Protein AF-A0A3L8DK26-F1 (afdb_monomer)

Structure (mmCIF, N/CA/C/O backbone):
data_AF-A0A3L8DK26-F1
#
_entry.id   AF-A0A3L8DK26-F1
#
loop_
_atom_site.group_PDB
_atom_site.id
_atom_site.type_symbol
_atom_site.label_atom_id
_atom_site.label_alt_id
_atom_site.label_comp_id
_atom_site.label_asym_id
_atom_site.label_entity_id
_atom_site.label_seq_id
_atom_site.pdbx_PDB_ins_code
_atom_site.Cartn_x
_atom_site.Cartn_y
_atom_site.Cartn_z
_atom_site.occupancy
_atom_site.B_iso_or_equiv
_atom_site.auth_seq_id
_atom_site.auth_comp_id
_atom_site.auth_asym_id
_atom_site.auth_atom_id
_atom_site.pdbx_PDB_model_num
ATOM 1 N N . MET A 1 1 ? 35.609 10.419 -62.420 1.00 62.25 1 MET A N 1
ATOM 2 C CA . MET A 1 1 ? 34.931 11.019 -61.243 1.00 62.25 1 MET A CA 1
ATOM 3 C C . MET A 1 1 ? 33.792 10.141 -60.716 1.00 62.25 1 MET A C 1
ATOM 5 O O . MET A 1 1 ? 33.768 9.906 -59.517 1.00 62.25 1 MET A O 1
ATOM 9 N N . ALA A 1 2 ? 32.944 9.580 -61.591 1.00 70.06 2 ALA A N 1
ATOM 10 C CA . ALA A 1 2 ? 31.776 8.760 -61.231 1.00 70.06 2 ALA A CA 1
ATOM 11 C C . ALA A 1 2 ? 32.066 7.472 -60.424 1.00 70.06 2 ALA A C 1
ATOM 13 O O . ALA A 1 2 ? 31.313 7.139 -59.517 1.00 70.06 2 ALA A O 1
ATOM 14 N N . HIS A 1 3 ? 33.178 6.778 -60.695 1.00 78.75 3 HIS A N 1
ATOM 15 C CA . HIS A 1 3 ? 33.545 5.558 -59.964 1.00 78.75 3 HIS A CA 1
ATOM 16 C C . HIS A 1 3 ? 33.789 5.839 -58.471 1.00 78.75 3 HIS A C 1
ATOM 18 O O . HIS A 1 3 ? 33.221 5.200 -57.600 1.00 78.75 3 HIS A O 1
ATOM 24 N N . ARG A 1 4 ? 34.572 6.868 -58.128 1.00 82.88 4 ARG A N 1
ATOM 25 C CA . ARG A 1 4 ? 34.850 7.195 -56.718 1.00 82.88 4 ARG A CA 1
ATOM 26 C C . ARG A 1 4 ? 33.574 7.551 -55.946 1.00 82.88 4 ARG A C 1
ATOM 28 O O . ARG A 1 4 ? 33.441 7.177 -54.789 1.00 82.88 4 ARG A O 1
ATOM 35 N N . THR A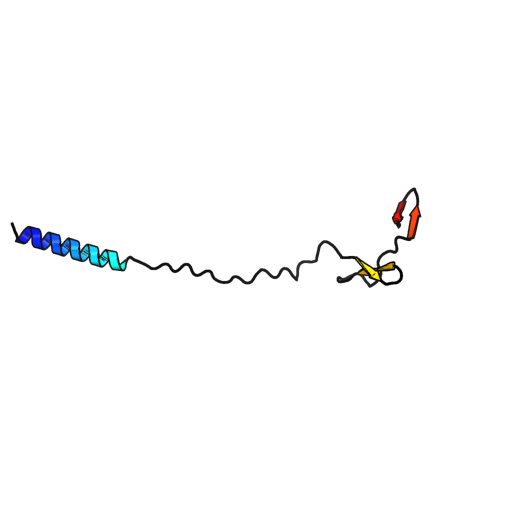 1 5 ? 32.631 8.232 -56.591 1.00 86.06 5 THR A N 1
ATOM 36 C CA . THR A 1 5 ? 31.337 8.573 -55.988 1.00 86.06 5 THR A CA 1
ATOM 37 C C . THR A 1 5 ? 30.431 7.356 -55.808 1.00 86.06 5 THR A C 1
ATOM 39 O O . THR A 1 5 ? 29.772 7.270 -54.779 1.00 86.06 5 THR A O 1
ATOM 42 N N . THR A 1 6 ? 30.433 6.378 -56.722 1.00 87.31 6 THR A N 1
ATOM 43 C CA . THR A 1 6 ? 29.631 5.152 -56.552 1.00 87.31 6 THR A CA 1
ATOM 44 C C . THR A 1 6 ? 30.119 4.298 -55.386 1.00 87.31 6 THR A C 1
ATOM 46 O O . THR A 1 6 ? 29.294 3.804 -54.629 1.00 87.31 6 THR A O 1
ATOM 49 N N . TRP A 1 7 ? 31.436 4.189 -55.175 1.00 88.62 7 TRP A N 1
ATOM 50 C CA . TRP A 1 7 ? 32.000 3.462 -54.027 1.00 88.62 7 TRP A CA 1
ATOM 51 C C . TRP A 1 7 ? 31.684 4.125 -52.680 1.00 88.62 7 TRP A C 1
ATOM 53 O O . TRP A 1 7 ? 31.423 3.444 -51.696 1.00 88.62 7 TRP A O 1
ATOM 63 N N . LEU A 1 8 ? 31.667 5.457 -52.625 1.00 91.38 8 LEU A N 1
ATOM 64 C CA . LEU A 1 8 ? 31.288 6.174 -51.405 1.00 91.38 8 LEU A CA 1
ATOM 65 C C . LEU A 1 8 ? 29.803 5.982 -51.071 1.00 91.38 8 LEU A C 1
ATOM 67 O O . LEU A 1 8 ? 29.453 5.809 -49.906 1.00 91.38 8 LEU A O 1
ATOM 71 N N . ILE A 1 9 ? 28.941 5.965 -52.091 1.00 93.31 9 ILE A N 1
ATOM 72 C CA . ILE A 1 9 ? 27.499 5.750 -51.927 1.00 93.31 9 ILE A CA 1
ATOM 73 C C . ILE A 1 9 ? 27.209 4.324 -51.452 1.00 93.31 9 ILE A C 1
ATOM 75 O O . ILE A 1 9 ? 26.411 4.148 -50.535 1.00 93.31 9 ILE A O 1
ATOM 79 N N . THR A 1 10 ? 27.867 3.309 -52.020 1.00 92.25 10 THR A N 1
ATOM 80 C CA . THR A 1 10 ? 27.669 1.916 -51.589 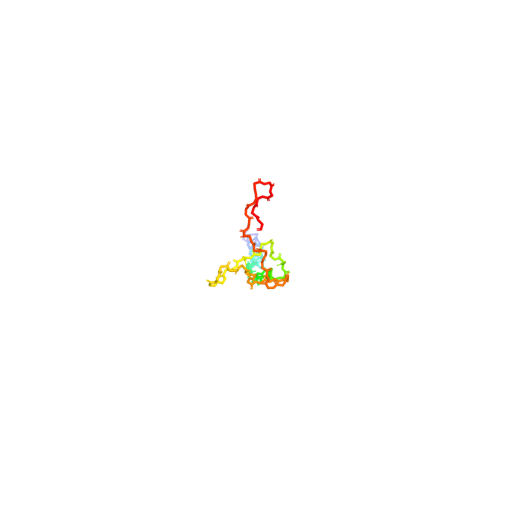1.00 92.25 10 THR A CA 1
ATOM 81 C C . THR A 1 10 ? 28.126 1.702 -50.151 1.00 92.25 10 THR A C 1
ATOM 83 O O . THR A 1 10 ? 27.397 1.090 -49.376 1.00 92.25 10 THR A O 1
ATOM 86 N N . ILE A 1 11 ? 29.269 2.271 -49.756 1.00 94.31 11 ILE A N 1
ATOM 87 C CA . ILE A 1 11 ? 29.748 2.214 -48.368 1.00 94.31 11 ILE A CA 1
ATOM 88 C C . ILE A 1 11 ? 28.740 2.890 -47.429 1.00 94.31 11 ILE A C 1
ATOM 90 O O . ILE A 1 11 ? 28.323 2.284 -46.443 1.00 94.31 11 ILE A O 1
ATOM 94 N N . ALA A 1 12 ? 28.280 4.099 -47.756 1.00 93.69 12 ALA A N 1
ATOM 95 C CA . ALA A 1 12 ? 27.294 4.811 -46.944 1.00 93.69 12 ALA A CA 1
ATOM 96 C C . ALA A 1 12 ? 25.975 4.028 -46.795 1.00 93.69 12 ALA A C 1
ATOM 98 O O . ALA A 1 12 ? 25.438 3.938 -45.693 1.00 93.69 12 ALA A O 1
ATOM 99 N N . LEU A 1 13 ? 25.491 3.404 -47.874 1.00 94.00 13 LEU A N 1
ATOM 100 C CA . LEU A 1 13 ? 24.301 2.547 -47.860 1.00 94.00 13 LEU A CA 1
ATOM 101 C C . LEU A 1 13 ? 24.486 1.321 -46.967 1.00 94.00 13 LEU A C 1
ATOM 103 O O . LEU A 1 13 ? 23.602 1.018 -46.172 1.00 94.00 13 LEU A O 1
ATOM 107 N N . THR A 1 14 ? 25.631 0.642 -47.050 1.00 92.81 14 THR A N 1
ATOM 108 C CA . THR A 1 14 ? 25.905 -0.524 -46.194 1.00 92.81 14 THR A CA 1
ATOM 109 C C . THR A 1 14 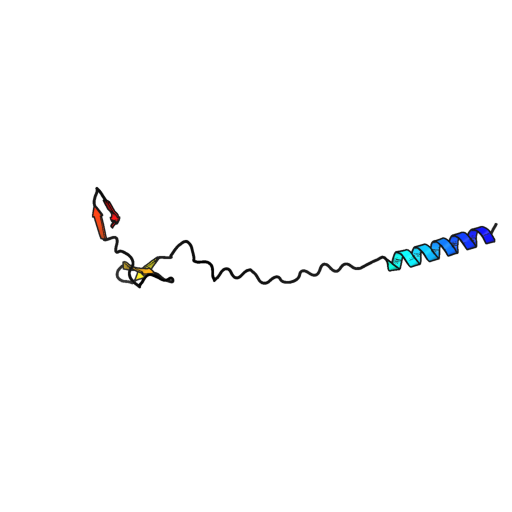? 25.970 -0.155 -44.715 1.00 92.81 14 THR A C 1
ATOM 111 O O . THR A 1 14 ? 25.399 -0.863 -43.890 1.00 92.81 14 THR A O 1
ATOM 114 N N . PHE A 1 15 ? 26.582 0.982 -44.374 1.00 92.88 15 PHE A N 1
ATOM 115 C CA . PHE A 1 15 ? 26.613 1.482 -42.999 1.00 92.88 15 PHE A CA 1
ATOM 116 C C . PHE A 1 15 ? 25.226 1.877 -42.492 1.00 92.88 15 PHE A C 1
ATOM 118 O O . PHE A 1 15 ? 24.882 1.539 -41.363 1.00 92.88 15 PHE A O 1
ATOM 125 N N . ALA A 1 16 ? 24.410 2.539 -43.316 1.00 92.38 16 ALA A N 1
ATOM 126 C CA . ALA A 1 16 ? 23.039 2.892 -42.950 1.00 92.38 16 ALA A CA 1
ATOM 127 C C . ALA A 1 16 ? 22.175 1.645 -42.693 1.00 92.38 16 ALA A C 1
ATOM 129 O O . ALA A 1 16 ? 21.397 1.609 -41.741 1.00 92.38 16 ALA A O 1
ATOM 130 N N . LEU A 1 17 ? 22.354 0.600 -43.504 1.00 90.94 17 LEU A N 1
ATOM 131 C CA . LEU A 1 17 ? 21.633 -0.665 -43.364 1.00 90.94 17 LEU A CA 1
ATOM 132 C C . LEU A 1 17 ? 22.071 -1.434 -42.112 1.00 90.94 17 LEU A C 1
ATOM 134 O O . LEU A 1 17 ? 21.240 -2.010 -41.419 1.00 90.94 17 LEU A O 1
ATOM 138 N N . LEU A 1 18 ? 23.362 -1.386 -41.780 1.00 90.12 18 LEU A N 1
ATOM 139 C CA . LEU A 1 18 ? 23.902 -1.980 -40.558 1.00 90.12 18 LEU A CA 1
ATOM 140 C C . LEU A 1 18 ? 23.443 -1.220 -39.304 1.00 90.12 18 LEU A C 1
ATOM 142 O O . LEU A 1 18 ? 23.164 -1.835 -38.280 1.00 90.12 18 LEU A O 1
ATOM 146 N N . PHE A 1 19 ? 23.293 0.102 -39.396 1.00 87.94 19 PHE A N 1
ATOM 147 C CA . PHE A 1 19 ? 22.780 0.935 -38.309 1.00 87.94 19 PHE A CA 1
ATOM 148 C C . PHE A 1 19 ? 21.297 0.668 -38.012 1.00 87.94 19 PHE A C 1
ATOM 150 O O . PHE A 1 19 ? 20.895 0.681 -36.853 1.00 87.94 19 PHE A O 1
ATOM 157 N N . LEU A 1 20 ? 20.494 0.354 -39.035 1.00 86.44 20 LEU A N 1
ATOM 158 C CA . LEU A 1 20 ? 19.090 -0.043 -38.865 1.00 86.44 20 LEU A CA 1
ATOM 159 C C . LEU A 1 20 ? 18.929 -1.349 -38.069 1.00 86.44 20 LEU A C 1
ATOM 161 O O . LEU A 1 20 ? 17.969 -1.479 -37.319 1.00 86.44 20 LEU A O 1
ATOM 165 N N . VAL A 1 21 ? 19.872 -2.291 -38.187 1.00 84.62 21 VAL A N 1
ATOM 166 C CA . VAL A 1 21 ? 19.857 -3.557 -37.422 1.00 84.62 21 VAL A CA 1
ATOM 167 C C . VAL A 1 21 ? 20.108 -3.329 -35.926 1.00 84.62 21 VAL A C 1
ATOM 169 O O . VAL A 1 21 ? 19.711 -4.148 -35.106 1.00 84.62 21 VAL A O 1
ATOM 172 N N . LEU A 1 22 ? 20.742 -2.213 -35.557 1.00 82.19 22 LEU A N 1
ATOM 173 C CA . LEU A 1 22 ? 21.022 -1.859 -34.162 1.00 82.19 22 LEU A CA 1
ATOM 174 C C . LEU A 1 22 ? 19.837 -1.181 -33.457 1.00 82.19 22 LEU A C 1
ATOM 176 O O . LEU A 1 22 ? 19.946 -0.855 -32.275 1.00 82.19 22 LEU A O 1
ATOM 180 N N . ILE A 1 23 ? 18.726 -0.943 -34.159 1.00 83.50 23 ILE A N 1
ATOM 181 C CA . ILE A 1 23 ? 17.510 -0.406 -33.550 1.00 83.50 23 ILE A CA 1
ATOM 182 C C . ILE A 1 23 ? 16.805 -1.552 -32.817 1.00 83.50 23 ILE A C 1
ATOM 184 O O . ILE A 1 23 ? 16.051 -2.316 -33.413 1.00 83.50 23 ILE A O 1
ATOM 188 N N . ASP A 1 24 ? 17.079 -1.672 -31.522 1.00 75.62 24 ASP A N 1
ATOM 189 C CA . ASP A 1 24 ? 16.368 -2.573 -30.618 1.00 75.62 24 ASP A CA 1
ATOM 190 C C . ASP A 1 24 ? 15.132 -1.856 -30.053 1.00 75.62 24 ASP A C 1
ATOM 192 O O . ASP A 1 24 ? 15.242 -0.819 -29.387 1.00 75.62 24 ASP A O 1
ATOM 196 N N . GLU A 1 25 ? 13.938 -2.383 -30.332 1.00 72.56 25 GLU A N 1
ATOM 197 C CA . GLU A 1 25 ? 12.714 -1.932 -29.667 1.00 72.56 25 GLU A CA 1
ATOM 198 C C . GLU A 1 25 ? 12.697 -2.475 -28.235 1.00 72.56 25 GLU A C 1
ATOM 200 O O . GLU A 1 25 ? 12.160 -3.545 -27.944 1.00 72.56 25 GLU A O 1
ATOM 205 N N . SER A 1 26 ? 13.289 -1.715 -27.313 1.00 71.62 26 SER A N 1
ATOM 206 C CA . SER A 1 26 ? 13.187 -1.996 -25.881 1.00 71.62 26 SER A CA 1
ATOM 207 C C . SER A 1 26 ? 11.765 -1.710 -25.381 1.00 71.62 26 SER A C 1
ATOM 209 O O . SER A 1 26 ? 11.434 -0.627 -24.897 1.00 71.62 26 SER A O 1
ATOM 211 N N . ALA A 1 27 ? 10.886 -2.705 -25.501 1.00 74.44 27 ALA A N 1
ATOM 212 C CA . ALA A 1 27 ? 9.559 -2.664 -24.908 1.00 74.44 27 ALA A CA 1
ATOM 213 C C . ALA A 1 27 ? 9.686 -2.703 -23.376 1.00 74.44 27 ALA A C 1
ATOM 215 O O . ALA A 1 27 ? 9.972 -3.746 -22.780 1.00 74.44 27 ALA A O 1
ATOM 216 N N . ALA A 1 28 ? 9.480 -1.553 -22.728 1.00 73.50 28 ALA A N 1
ATOM 217 C CA . ALA A 1 28 ? 9.422 -1.444 -21.275 1.00 73.50 28 ALA A CA 1
ATOM 218 C C . ALA A 1 28 ? 8.250 -2.287 -20.746 1.00 73.50 28 ALA A C 1
ATOM 220 O O . ALA A 1 28 ? 7.103 -1.844 -20.692 1.00 73.50 28 ALA A O 1
ATOM 221 N N . THR A 1 29 ? 8.539 -3.534 -20.384 1.00 72.00 29 THR A N 1
ATOM 222 C CA . THR A 1 29 ? 7.541 -4.453 -19.844 1.00 72.00 29 THR A CA 1
ATOM 223 C C . THR A 1 29 ? 7.458 -4.202 -18.345 1.00 72.00 29 THR A C 1
ATOM 225 O O . THR A 1 29 ? 8.371 -4.547 -17.597 1.00 72.00 29 THR A O 1
ATOM 228 N N . ILE A 1 30 ? 6.384 -3.548 -17.897 1.00 76.94 30 ILE A N 1
ATOM 229 C CA . ILE A 1 30 ? 6.097 -3.395 -16.468 1.00 76.94 30 ILE A CA 1
ATOM 230 C C . ILE A 1 30 ? 5.6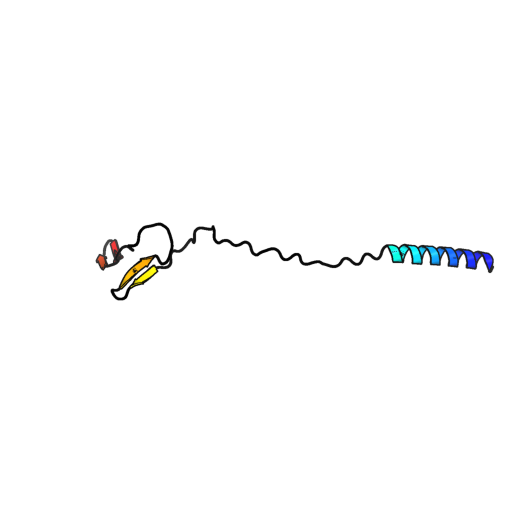56 -4.768 -15.964 1.00 76.94 30 ILE A C 1
ATOM 232 O O . ILE A 1 30 ? 4.503 -5.161 -16.134 1.00 76.94 30 ILE A O 1
ATOM 236 N N . GLU A 1 31 ? 6.587 -5.525 -15.389 1.00 75.94 31 GLU A N 1
ATOM 237 C CA . GLU A 1 31 ? 6.262 -6.795 -14.751 1.00 75.94 31 GLU A CA 1
ATOM 238 C C . GLU A 1 31 ? 5.345 -6.513 -13.545 1.00 75.94 31 GLU A C 1
ATOM 240 O O . GLU A 1 31 ? 5.707 -5.713 -12.671 1.00 75.94 31 GLU A O 1
ATOM 245 N N . PRO A 1 32 ? 4.135 -7.102 -13.481 1.00 71.00 32 PRO A N 1
ATOM 246 C CA . PRO A 1 32 ? 3.229 -6.878 -12.368 1.00 71.00 32 PRO A CA 1
ATOM 247 C C . PRO A 1 32 ? 3.794 -7.562 -11.122 1.00 71.00 32 PRO A C 1
ATOM 249 O O . PRO A 1 32 ? 3.526 -8.728 -10.840 1.00 71.00 32 PRO A O 1
ATOM 252 N N . LYS A 1 33 ? 4.594 -6.827 -10.347 1.00 72.12 33 LYS A N 1
ATOM 253 C CA . LYS A 1 33 ? 5.023 -7.273 -9.025 1.00 72.12 33 LYS A CA 1
ATOM 254 C C . LYS A 1 33 ? 3.793 -7.342 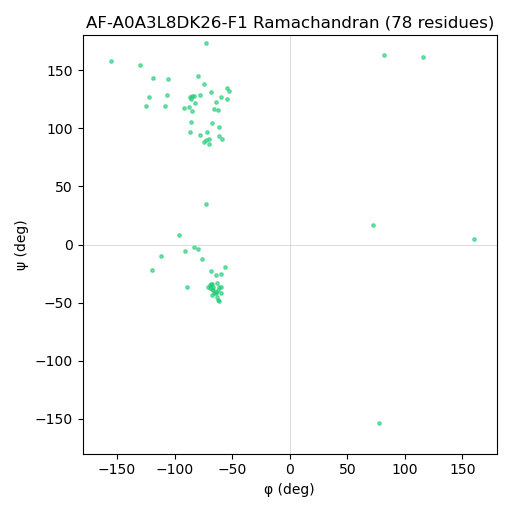-8.129 1.00 72.12 33 LYS A C 1
ATOM 256 O O . LYS A 1 33 ? 3.164 -6.317 -7.863 1.00 72.12 33 LYS A O 1
ATOM 261 N N . ALA A 1 34 ? 3.463 -8.543 -7.654 1.00 75.62 34 ALA A N 1
ATOM 262 C CA . ALA A 1 34 ? 2.418 -8.709 -6.655 1.00 75.62 34 ALA A CA 1
ATOM 263 C C . ALA A 1 34 ? 2.713 -7.772 -5.467 1.00 75.62 34 ALA A C 1
ATOM 265 O O . ALA A 1 34 ? 3.863 -7.725 -5.007 1.00 75.62 34 ALA A O 1
ATOM 266 N N . PRO A 1 35 ? 1.723 -6.998 -4.986 1.00 70.88 35 PRO A N 1
ATOM 267 C CA . PRO A 1 35 ? 1.919 -6.163 -3.814 1.00 70.88 35 PRO A CA 1
ATOM 268 C C . PRO A 1 35 ? 2.413 -7.058 -2.680 1.00 70.88 35 PRO A C 1
ATOM 270 O O . PRO A 1 35 ? 1.916 -8.170 -2.501 1.00 70.88 35 PRO A O 1
ATOM 273 N N . ASN A 1 36 ? 3.436 -6.602 -1.953 1.00 67.00 36 ASN A N 1
ATOM 274 C CA . ASN A 1 36 ? 3.920 -7.334 -0.793 1.00 67.00 36 ASN A CA 1
ATOM 275 C C . ASN A 1 36 ? 2.764 -7.406 0.209 1.00 67.00 36 ASN A C 1
ATOM 277 O O . ASN A 1 36 ? 2.433 -6.415 0.859 1.00 67.00 36 ASN A O 1
ATOM 281 N N . PHE A 1 37 ? 2.089 -8.550 0.259 1.00 63.84 37 PHE A N 1
ATOM 282 C CA . PHE A 1 37 ? 0.981 -8.772 1.162 1.00 63.84 37 PHE A CA 1
ATOM 283 C C . PHE A 1 37 ? 1.546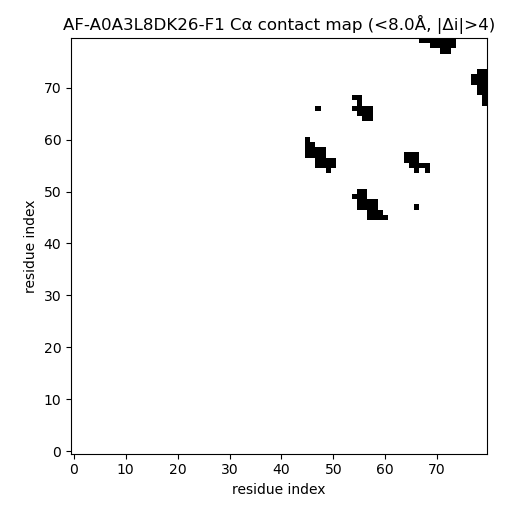 -8.922 2.567 1.00 63.84 37 PHE A C 1
ATOM 285 O O . PHE A 1 37 ? 1.870 -10.009 3.041 1.00 63.84 37 PHE A O 1
ATOM 292 N N . GLN A 1 38 ? 1.653 -7.785 3.238 1.00 62.38 38 GLN A N 1
ATOM 293 C CA . GLN A 1 38 ? 2.1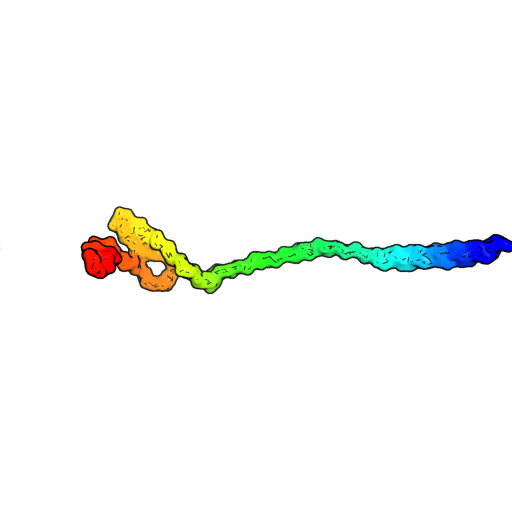50 -7.622 4.597 1.00 62.38 38 GLN A CA 1
ATOM 294 C C . GLN A 1 38 ? 1.136 -8.136 5.642 1.00 62.38 38 GLN A C 1
ATOM 296 O O . GLN A 1 38 ? 1.002 -7.576 6.722 1.00 62.38 38 GLN A O 1
ATOM 301 N N . TYR A 1 39 ? 0.382 -9.200 5.336 1.00 56.81 39 TYR A N 1
ATOM 302 C CA . TYR A 1 39 ? -0.607 -9.786 6.253 1.00 56.81 39 TYR A CA 1
ATOM 303 C C . TYR A 1 39 ? 0.030 -10.618 7.371 1.00 56.81 39 TYR A C 1
ATOM 305 O O . TYR A 1 39 ? -0.644 -10.963 8.338 1.00 56.81 39 TYR A O 1
ATOM 313 N N . PHE A 1 40 ? 1.322 -10.932 7.257 1.00 56.12 40 PHE A N 1
ATOM 314 C CA . PHE A 1 40 ? 2.071 -11.622 8.308 1.00 56.12 40 PHE A CA 1
ATOM 315 C C . PHE A 1 40 ? 2.748 -10.671 9.295 1.00 56.12 40 PHE A C 1
ATOM 317 O O . PHE A 1 40 ? 3.308 -11.126 10.293 1.00 56.12 40 PHE A O 1
ATOM 324 N N . GLU A 1 41 ? 2.696 -9.359 9.065 1.00 58.34 41 GLU A N 1
ATOM 325 C CA . GLU A 1 41 ? 3.186 -8.426 10.066 1.00 58.34 41 GLU A CA 1
ATOM 326 C C . GLU A 1 41 ? 2.170 -8.258 11.182 1.00 58.34 41 GLU A C 1
ATOM 328 O O . GLU A 1 41 ? 0.991 -7.981 10.962 1.00 58.34 41 GLU A O 1
ATOM 333 N N . ARG A 1 42 ?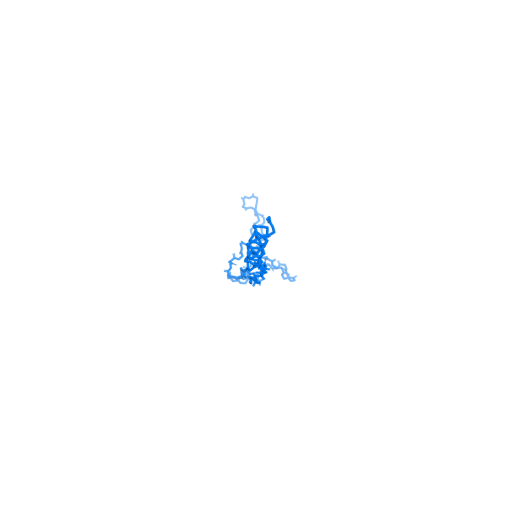 2.647 -8.421 12.418 1.00 62.59 42 ARG A N 1
ATOM 334 C CA . ARG A 1 42 ? 1.830 -8.216 13.607 1.00 62.59 42 ARG A CA 1
ATOM 335 C C . ARG A 1 42 ? 1.378 -6.749 13.636 1.00 62.59 42 ARG A C 1
ATOM 337 O O . ARG A 1 42 ? 2.229 -5.875 13.806 1.00 62.59 42 ARG A O 1
ATOM 344 N N . PRO A 1 43 ? 0.072 -6.453 13.534 1.00 59.19 43 PRO A N 1
ATOM 345 C CA . PRO A 1 43 ? -0.403 -5.079 13.572 1.00 59.19 43 PRO A CA 1
ATOM 346 C C . PRO A 1 43 ? -0.001 -4.431 14.899 1.00 59.19 43 PRO A C 1
ATOM 348 O O . PRO A 1 43 ? -0.261 -4.967 15.980 1.00 59.19 43 PRO A O 1
ATOM 351 N N . ARG A 1 44 ? 0.654 -3.269 14.807 1.00 56.50 44 ARG A N 1
ATOM 352 C CA . ARG A 1 44 ? 1.185 -2.526 15.962 1.00 56.50 44 ARG A CA 1
ATOM 353 C C . ARG A 1 44 ? 0.079 -2.033 16.900 1.00 56.50 44 ARG A C 1
ATOM 355 O O . ARG A 1 44 ? 0.318 -1.884 18.095 1.00 56.50 44 ARG A O 1
ATOM 362 N N . TYR A 1 45 ? -1.130 -1.833 16.372 1.00 54.06 45 TYR A N 1
ATOM 363 C CA . TYR A 1 45 ? -2.294 -1.364 17.118 1.00 54.06 45 TYR A CA 1
ATOM 364 C C . TYR A 1 45 ? -3.441 -2.368 17.010 1.00 54.06 45 TYR A C 1
ATOM 366 O O . TYR A 1 45 ? -3.835 -2.794 15.924 1.00 54.06 45 TYR A O 1
ATOM 374 N N . ARG A 1 46 ? -3.957 -2.759 18.174 1.00 62.47 46 ARG A N 1
ATOM 375 C CA . ARG A 1 46 ? -5.140 -3.606 18.319 1.00 62.47 46 ARG A CA 1
ATOM 376 C C . ARG A 1 46 ? -6.369 -2.706 18.301 1.00 62.47 46 ARG A C 1
ATOM 378 O O . ARG A 1 46 ? -6.405 -1.768 19.091 1.00 62.47 46 ARG A O 1
ATOM 385 N N . TYR A 1 47 ? -7.351 -2.981 17.446 1.00 60.34 47 TYR A N 1
ATOM 386 C CA . TYR A 1 47 ? -8.587 -2.197 17.427 1.00 60.34 47 TYR A CA 1
ATOM 387 C C . TYR A 1 47 ? -9.571 -2.736 18.481 1.00 60.34 47 TYR A C 1
ATOM 389 O O . TYR A 1 47 ? -9.995 -3.893 18.369 1.00 60.34 47 TYR A O 1
ATOM 397 N N . PRO A 1 48 ? -9.911 -1.955 19.522 1.00 68.94 48 PRO A N 1
ATOM 398 C CA . PRO A 1 48 ? -10.942 -2.338 20.474 1.00 68.94 48 PRO A CA 1
ATOM 399 C C . PRO A 1 48 ? -12.331 -2.182 19.837 1.00 68.94 48 PRO A C 1
ATOM 401 O O . PRO A 1 48 ? -12.602 -1.196 19.154 1.00 68.94 48 PRO A O 1
ATOM 404 N N . TYR A 1 49 ? -13.217 -3.145 20.079 1.00 69.38 49 TYR A N 1
ATOM 405 C CA . TYR A 1 49 ? -14.645 -3.069 19.766 1.00 69.38 49 TYR A CA 1
ATOM 406 C C . TYR A 1 49 ? -15.452 -3.198 21.059 1.00 69.38 49 TYR A C 1
ATOM 408 O O . TYR A 1 49 ? -15.064 -3.954 21.948 1.00 69.38 49 TYR A O 1
ATOM 416 N N . TYR A 1 50 ? -16.565 -2.478 21.169 1.00 69.69 50 TYR A N 1
ATOM 417 C CA . TYR A 1 50 ? -17.439 -2.518 22.340 1.00 69.69 50 TYR A CA 1
ATOM 418 C C . TYR A 1 50 ? -18.717 -3.279 22.004 1.00 69.69 50 TYR A C 1
ATOM 420 O O . TYR A 1 50 ? -19.364 -2.974 21.005 1.00 69.69 50 TYR A O 1
ATOM 428 N N . ASP A 1 51 ? -19.075 -4.263 22.832 1.00 74.38 51 ASP A N 1
ATOM 429 C CA . ASP A 1 51 ? -20.390 -4.896 22.734 1.00 74.38 51 ASP A CA 1
ATOM 430 C C . ASP A 1 51 ? -21.510 -3.972 23.242 1.00 74.38 51 ASP A C 1
ATOM 432 O O . ASP A 1 51 ? -21.256 -2.900 23.792 1.00 74.38 51 ASP A O 1
ATOM 436 N N . GLU A 1 52 ? -22.762 -4.399 23.074 1.00 76.00 52 GLU A N 1
ATOM 437 C CA . GLU A 1 52 ? -23.958 -3.648 23.491 1.00 76.00 52 GLU A CA 1
ATOM 438 C C . GLU A 1 52 ? -23.966 -3.288 24.989 1.00 76.00 52 GLU A C 1
ATOM 440 O O . GLU A 1 52 ? -24.650 -2.357 25.403 1.00 76.00 52 GLU A O 1
ATOM 445 N N . ASN A 1 53 ? -23.168 -3.985 25.806 1.00 75.69 53 ASN A N 1
ATOM 446 C CA . ASN A 1 53 ? -23.021 -3.741 27.240 1.00 75.69 53 ASN A CA 1
ATOM 447 C C . ASN A 1 53 ? -21.801 -2.858 27.573 1.00 75.69 53 ASN A C 1
ATOM 449 O O . ASN A 1 53 ? -21.422 -2.747 28.743 1.00 75.69 53 ASN A O 1
ATOM 453 N N . GLY A 1 54 ? -21.137 -2.281 26.566 1.00 70.94 54 GLY A N 1
ATOM 454 C CA . GLY A 1 54 ? -19.947 -1.444 26.714 1.00 70.94 54 GLY A CA 1
ATOM 455 C C . GLY A 1 54 ? -18.682 -2.219 27.088 1.00 70.94 54 GLY A C 1
ATOM 456 O O . GLY A 1 54 ? -17.712 -1.623 27.562 1.00 70.94 54 GLY A O 1
ATOM 457 N N . ARG A 1 55 ? -18.653 -3.549 26.923 1.00 71.94 55 ARG A N 1
ATOM 458 C CA . ARG A 1 55 ? -17.452 -4.342 27.214 1.00 71.94 55 ARG A CA 1
ATOM 459 C C . ARG A 1 55 ? -16.535 -4.348 26.006 1.00 71.94 55 ARG A C 1
ATOM 461 O O . ARG A 1 55 ? -16.928 -4.756 24.914 1.00 71.94 55 ARG A O 1
ATOM 468 N N . GLY A 1 56 ? -15.293 -3.940 26.235 1.00 71.56 56 GLY A N 1
ATOM 469 C CA . GLY A 1 56 ? -14.256 -3.993 25.225 1.00 71.56 56 GLY A CA 1
ATOM 470 C C . GLY A 1 56 ? -13.855 -5.437 24.892 1.00 71.56 56 GLY A C 1
ATOM 471 O O . GLY A 1 56 ? -13.546 -6.235 25.779 1.00 71.56 56 GLY A O 1
ATOM 472 N N . LYS A 1 57 ? -13.797 -5.756 23.601 1.00 67.12 57 LYS A N 1
ATOM 473 C CA . LYS A 1 57 ? -13.233 -6.986 23.043 1.00 67.12 57 LYS A CA 1
ATOM 474 C C . LYS A 1 57 ? -12.253 -6.651 21.925 1.00 67.12 57 LYS A C 1
ATOM 476 O O . LYS A 1 57 ? -12.336 -5.601 21.289 1.00 67.12 57 LYS A O 1
ATOM 481 N N . LEU A 1 58 ? -11.311 -7.556 21.687 1.00 67.19 58 LEU A N 1
ATOM 482 C CA . LEU A 1 58 ? -10.406 -7.471 20.546 1.00 67.19 58 LEU A CA 1
ATOM 483 C C . LEU A 1 58 ? -11.094 -8.047 19.309 1.00 67.19 58 LEU A C 1
ATOM 485 O O . LEU A 1 58 ? -11.573 -9.178 19.351 1.00 67.19 58 LEU A O 1
ATOM 489 N N . LEU A 1 59 ? -11.120 -7.283 18.214 1.00 61.84 59 LEU A N 1
ATOM 490 C CA . LEU A 1 59 ? -11.677 -7.753 16.941 1.00 61.84 59 LEU A CA 1
ATOM 491 C C . LEU A 1 59 ? -10.811 -8.864 16.318 1.00 61.84 59 LEU A C 1
ATOM 493 O O . LEU A 1 59 ? -11.323 -9.779 15.683 1.00 61.84 59 LEU A O 1
ATOM 497 N N . TYR A 1 60 ? -9.494 -8.787 16.519 1.00 60.12 60 TYR A N 1
ATOM 498 C CA . TYR A 1 60 ? -8.509 -9.767 16.064 1.00 60.12 60 TYR A CA 1
ATOM 499 C C . TYR A 1 60 ? -7.246 -9.722 16.948 1.00 60.12 60 TYR A C 1
ATOM 501 O O . TYR A 1 60 ? -6.957 -8.712 17.595 1.00 60.12 60 TYR A O 1
ATOM 509 N N . GLY A 1 61 ? -6.469 -10.813 16.956 1.00 58.78 61 GLY A N 1
ATOM 510 C CA . GLY A 1 61 ? -5.178 -10.932 17.653 1.00 58.78 61 GLY A CA 1
ATOM 511 C C . GLY A 1 61 ? -5.145 -11.969 18.788 1.00 58.78 61 GLY A C 1
ATOM 512 O O . GLY A 1 61 ? -6.174 -12.393 19.300 1.00 58.78 61 GLY A O 1
ATOM 513 N N . TYR A 1 62 ? -3.935 -12.380 19.188 1.00 53.78 62 TYR A N 1
ATOM 514 C CA . TYR A 1 62 ? -3.701 -13.283 20.326 1.00 53.78 62 TYR A CA 1
ATOM 515 C C . TYR A 1 62 ? -3.640 -12.494 21.646 1.00 53.78 62 TYR A C 1
ATOM 517 O O . TYR A 1 62 ? -2.880 -11.527 21.749 1.00 53.78 62 TYR A O 1
ATOM 525 N N . GLY A 1 63 ? -4.428 -12.902 22.650 1.00 56.28 63 GLY A N 1
ATOM 526 C CA . GLY A 1 63 ? -4.502 -12.225 23.958 1.00 56.28 63 GLY A CA 1
ATOM 527 C C . GLY A 1 63 ? -5.749 -12.499 24.812 1.00 56.28 63 GLY A C 1
ATOM 528 O O . GLY A 1 63 ? -5.885 -11.901 25.872 1.00 56.28 63 GLY A O 1
ATOM 529 N N . GLY A 1 64 ? -6.643 -13.396 24.384 1.00 61.06 64 GLY A N 1
ATOM 530 C CA . GLY A 1 64 ? -7.891 -13.680 25.095 1.00 61.06 64 GLY A CA 1
ATOM 531 C C . GLY A 1 64 ? -9.006 -12.659 24.798 1.00 61.06 64 GLY A C 1
ATOM 532 O O . GLY A 1 64 ? -8.747 -11.585 24.256 1.00 61.06 64 GLY A O 1
ATOM 533 N N . PRO A 1 65 ? -10.270 -12.996 25.103 1.00 58.69 65 PRO A N 1
ATOM 534 C CA . PRO A 1 65 ? -11.445 -12.231 24.673 1.00 58.69 65 PRO A CA 1
ATOM 535 C C . PRO A 1 65 ? -11.746 -10.976 25.509 1.00 58.69 65 PRO A C 1
ATOM 537 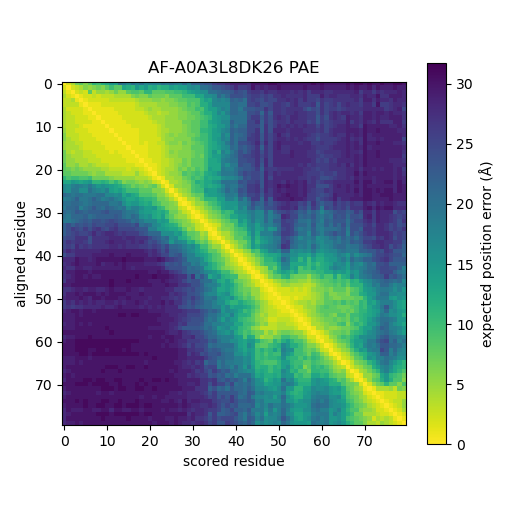O O . PRO A 1 65 ? -12.705 -10.269 25.208 1.00 58.69 65 PRO A O 1
ATOM 540 N N . GLN A 1 66 ? -10.992 -10.712 26.577 1.00 56.78 66 GLN A N 1
ATOM 541 C CA . GLN A 1 66 ? -11.323 -9.693 27.575 1.00 56.78 66 GLN A CA 1
ATOM 542 C C . GLN A 1 66 ? -10.371 -8.499 27.450 1.00 56.78 66 GLN A C 1
ATOM 544 O O . GLN A 1 66 ? -9.162 -8.652 27.613 1.00 56.78 66 GLN A O 1
ATOM 549 N N . LEU A 1 67 ? -10.906 -7.307 27.167 1.00 59.09 67 LEU A N 1
ATOM 550 C CA . LEU A 1 67 ? -10.177 -6.064 27.422 1.00 59.09 67 LEU A CA 1
ATOM 551 C C . LEU A 1 67 ? -10.278 -5.716 28.911 1.00 59.09 67 LEU A C 1
ATOM 553 O O . LEU A 1 67 ? -11.312 -5.958 29.537 1.00 59.09 67 LEU A O 1
ATOM 557 N N . TYR A 1 68 ? -9.206 -5.142 29.465 1.00 56.19 68 TYR A N 1
ATOM 558 C CA . TYR A 1 68 ? -9.236 -4.542 30.799 1.00 56.19 68 TYR A CA 1
ATOM 559 C C . TYR A 1 68 ? -10.370 -3.519 30.848 1.00 56.19 68 TYR A C 1
ATOM 561 O O . TYR A 1 68 ? -10.485 -2.654 29.976 1.00 56.19 68 TYR A O 1
ATOM 569 N N . GLN A 1 69 ? -11.262 -3.687 31.820 1.00 52.12 69 GLN A N 1
ATOM 570 C CA . GLN A 1 69 ? -12.429 -2.840 31.947 1.00 52.12 69 GLN A CA 1
ATOM 571 C C . GLN A 1 69 ? -12.049 -1.606 32.757 1.00 52.12 69 GLN A C 1
ATOM 573 O O . GLN A 1 69 ? -12.094 -1.656 33.976 1.00 52.12 69 GLN A O 1
ATOM 578 N N . TYR A 1 70 ? -11.728 -0.522 32.052 1.00 52.19 70 TYR A N 1
ATOM 579 C CA . TYR A 1 70 ? -11.551 0.818 32.605 1.00 52.19 70 TYR A CA 1
ATOM 580 C C . TYR A 1 70 ? -12.844 1.266 33.294 1.00 52.19 70 TYR A C 1
ATOM 582 O O . TYR A 1 70 ? -13.760 1.776 32.646 1.00 52.19 70 TYR A O 1
ATOM 590 N N . LYS A 1 71 ? -12.980 0.988 34.587 1.00 57.84 71 LYS A N 1
ATOM 591 C CA . LYS A 1 71 ? -14.211 1.234 35.352 1.00 57.84 71 LYS A CA 1
ATOM 592 C C . LYS A 1 71 ? -13.991 2.194 36.498 1.00 57.84 71 LYS A C 1
ATOM 594 O O . LYS A 1 71 ? -14.952 2.826 36.934 1.00 57.84 71 LYS A O 1
ATOM 599 N N . THR A 1 72 ? -12.756 2.333 36.953 1.00 59.12 72 THR A N 1
ATOM 600 C CA . THR A 1 72 ? -12.456 3.088 38.153 1.00 59.12 72 THR A CA 1
ATOM 601 C C . THR A 1 72 ? -11.432 4.152 37.815 1.00 59.12 72 THR A C 1
ATOM 603 O O . THR A 1 72 ? -10.330 3.869 37.362 1.00 59.12 72 THR A O 1
ATOM 606 N N . TYR A 1 73 ? -11.813 5.408 38.019 1.00 65.75 73 TYR A N 1
ATOM 607 C CA . TYR A 1 73 ? -10.861 6.506 38.026 1.00 65.75 73 TYR A CA 1
ATOM 608 C C . TYR A 1 73 ? -10.392 6.717 39.462 1.00 65.75 73 TYR A C 1
ATOM 610 O O . TYR A 1 73 ? -11.203 7.065 40.324 1.00 65.75 73 TYR A O 1
ATOM 618 N N . THR A 1 74 ? -9.098 6.533 39.725 1.00 68.94 74 THR A N 1
ATOM 619 C CA . THR A 1 74 ? -8.478 7.027 40.959 1.00 68.94 74 THR A CA 1
ATOM 620 C C . THR A 1 74 ? -7.619 8.252 40.645 1.00 68.94 74 THR A C 1
ATOM 622 O O . THR A 1 74 ? -6.945 8.287 39.616 1.00 68.94 74 THR A O 1
ATOM 625 N N . PRO A 1 75 ? -7.585 9.272 41.520 1.00 70.50 75 PRO A N 1
ATOM 626 C CA . PRO A 1 75 ? -6.735 10.445 41.308 1.00 70.50 75 PRO A CA 1
ATOM 627 C C . PRO A 1 75 ? -5.236 10.122 41.221 1.00 70.50 75 PRO A C 1
ATOM 629 O O . PRO A 1 75 ? -4.485 10.887 40.627 1.00 70.50 75 PRO A O 1
ATOM 632 N N . LEU A 1 76 ? -4.805 9.015 41.836 1.00 72.88 76 LEU A N 1
ATOM 633 C CA . LEU A 1 76 ? -3.399 8.621 41.911 1.00 72.88 76 LEU A CA 1
ATOM 634 C C . LEU A 1 76 ? -2.960 7.742 40.728 1.00 72.88 76 LEU A C 1
ATOM 636 O O . LEU A 1 76 ? -1.835 7.884 40.260 1.00 72.88 76 LEU A O 1
ATOM 640 N N . GLU A 1 77 ? -3.826 6.848 40.243 1.00 67.75 77 GLU A N 1
ATOM 641 C CA . GLU A 1 77 ? -3.468 5.844 39.222 1.00 67.75 77 GLU A CA 1
ATOM 642 C C . GLU A 1 77 ? -4.157 6.098 37.873 1.00 67.75 77 GLU A C 1
ATOM 644 O O . GLU A 1 77 ? -3.811 5.480 36.869 1.00 67.75 77 GLU A O 1
ATOM 649 N N . GLY A 1 78 ? -5.114 7.027 37.819 1.00 58.38 78 GLY A N 1
ATOM 650 C CA . GLY A 1 78 ? -5.902 7.312 36.628 1.00 58.38 78 GLY A CA 1
ATOM 651 C C . GLY A 1 78 ? -6.995 6.271 36.387 1.00 58.38 78 GLY A C 1
ATOM 652 O O . GLY A 1 78 ? -7.515 5.660 37.320 1.00 58.38 78 GLY A O 1
ATOM 653 N N . ILE A 1 79 ? -7.392 6.117 35.122 1.00 51.91 79 ILE A N 1
ATOM 654 C CA . ILE A 1 79 ? -8.469 5.207 34.714 1.00 51.91 79 ILE A CA 1
ATOM 655 C C . ILE A 1 79 ? -7.912 3.780 34.596 1.00 51.91 79 ILE A C 1
ATOM 657 O O . ILE A 1 79 ? -7.017 3.542 33.782 1.00 51.91 79 ILE A O 1
ATOM 661 N N . HIS A 1 80 ? -8.476 2.836 35.351 1.00 61.38 80 HIS A N 1
ATOM 662 C CA . HIS A 1 80 ? -8.141 1.408 35.325 1.00 61.38 80 HIS A CA 1
ATOM 663 C C . HIS A 1 80 ? -9.368 0.500 35.466 1.00 61.38 80 HIS A C 1
ATOM 665 O O . HIS A 1 80 ? -10.449 0.967 35.908 1.00 61.38 80 HIS A O 1
#

Mean predicted aligned error: 18.54 Å

Secondary structure (DSSP, 8-state):
-HHHHHHHHHHHHHHHHHHHHT----------PPP--GGGS--SS--EEE-TT--EEESSSSS-S-------EETTTEE-

Radius of gyration: 37.67 Å; Cα contacts (8 Å, |Δi|>4): 47; chains: 1; bounding box: 59×25×103 Å

Solvent-accessible surface area (backbone atoms only — not comparable to full-atom values): 5436 Å² total; per-residue (Å²): 116,69,67,65,52,52,56,53,50,52,51,53,50,53,51,53,56,56,54,58,72,67,66,72,86,78,74,84,73,81,74,85,72,75,74,84,77,68,80,83,57,80,72,92,69,77,62,78,42,66,48,100,84,67,48,44,26,62,81,66,82,92,78,71,74,69,47,86,69,71,76,45,76,41,98,87,78,41,75,65

Foldseek 3Di:
DVVVVVVVVVVVVVVVVVVVVVDDPPDPDPDPDDPPPCVVDDPPDFDWDADPVRFTATPDDPDDGHDDDQDDADPVPGTD

Sequence (80 aa):
MAHRTTWLITIALTFALLFLVLIDESAATIEPKAPNFQYFERPRYRYPYYDENGRGKLLYGYGGPQLYQYKTYTPLEGIH

Organism: Ooceraea biroi (NCBI:txid2015173)

pLDDT: mean 71.31, std 12.45, range [51.91, 94.31]